Protein AF-C7JB71-F1 (afdb_monomer_lite)

Organism: Acetobacter pasteurianus (strain NBRC 105184 / IFO 3283-01) (NCBI:txid634452)

Secondary structure (DSSP, 8-state):
-HHHHHHHHHHHHHHHHHHHHHIIIII------S-GGGGSSSS---PPPP--SSPPP-PPPP-PPPTT--PPPPTT-----

pLDDT: mean 86.73, std 7.69, range [60.62, 96.94]

Foldseek 3Di:
DVVVVVVVVVVVVVVVVVVVVCCCQPPNVDDDPDDPVQCDDPHHDDDDDDCGPPGDDDDDDDDDAPDPDDDDDDPPDDDDD

Radius of gyration: 24.27 Å; chains: 1; bounding box: 55×26×67 Å

Sequence (81 aa):
MKTWVYWSGVGVLSLAVISAAGWKLLLHPEAAVLPVASGFGPSPDLPKPNHTLFPTVNIATPVGWSGTQAPSPAQGLAVTA

Structure (mmCIF, N/CA/C/O backbone):
data_AF-C7JB71-F1
#
_entry.id   AF-C7JB71-F1
#
loop_
_atom_site.group_PDB
_atom_site.id
_atom_site.type_symbol
_atom_site.label_atom_id
_atom_site.label_alt_id
_atom_site.label_comp_id
_atom_site.label_asym_id
_atom_site.label_entity_id
_atom_site.label_seq_id
_atom_site.pdbx_PDB_ins_code
_atom_site.Cartn_x
_atom_site.Cartn_y
_atom_site.Cartn_z
_atom_site.occupancy
_atom_site.B_iso_or_equiv
_atom_site.auth_seq_id
_atom_site.auth_comp_id
_atom_site.auth_asym_id
_atom_site.auth_atom_id
_atom_site.pdbx_PDB_model_num
ATOM 1 N N . MET A 1 1 ? 29.166 13.050 -40.011 1.00 60.62 1 MET A N 1
ATOM 2 C CA . MET A 1 1 ? 27.856 13.621 -39.605 1.00 60.62 1 MET A CA 1
ATOM 3 C C . MET A 1 1 ? 26.884 12.595 -39.014 1.00 60.62 1 MET A C 1
ATOM 5 O O . MET A 1 1 ? 26.103 12.968 -38.154 1.00 60.62 1 MET A O 1
ATOM 9 N N . LYS A 1 2 ? 26.920 11.313 -39.412 1.00 62.47 2 LYS A N 1
ATOM 10 C CA . LYS A 1 2 ? 25.929 10.310 -38.973 1.00 62.47 2 LYS A CA 1
ATOM 11 C C . LYS A 1 2 ? 26.094 9.830 -37.520 1.00 62.47 2 LYS A C 1
ATOM 13 O O . LYS A 1 2 ? 25.107 9.530 -36.868 1.00 62.47 2 LYS A O 1
ATOM 18 N N . THR A 1 3 ? 27.317 9.828 -36.989 1.00 71.25 3 THR A N 1
ATOM 19 C CA . THR A 1 3 ? 27.633 9.404 -35.611 1.00 71.25 3 THR A CA 1
ATOM 20 C C . THR A 1 3 ? 26.999 10.293 -34.543 1.00 71.25 3 THR A C 1
ATOM 22 O O . THR A 1 3 ? 26.517 9.775 -33.546 1.00 71.25 3 THR A O 1
ATOM 25 N N . TRP A 1 4 ? 26.924 11.608 -34.766 1.00 68.31 4 TRP A N 1
ATOM 26 C CA . TRP A 1 4 ? 26.340 12.560 -33.813 1.00 68.31 4 TRP A CA 1
A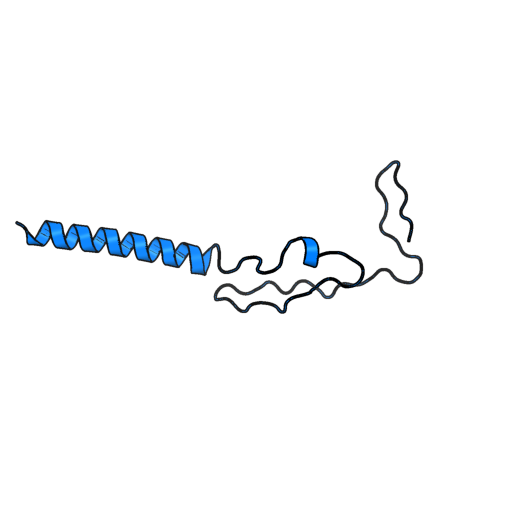TOM 27 C C . TRP A 1 4 ? 24.849 12.287 -33.546 1.00 68.31 4 TRP A C 1
ATOM 29 O O . TRP A 1 4 ? 24.427 12.286 -32.397 1.00 68.31 4 TRP A O 1
ATOM 39 N N . VAL A 1 5 ? 24.085 11.919 -34.581 1.00 74.38 5 VAL A N 1
ATOM 40 C CA . VAL A 1 5 ? 22.662 11.547 -34.456 1.00 74.38 5 VAL A CA 1
ATOM 41 C C . VAL A 1 5 ? 22.477 10.247 -33.660 1.00 74.38 5 VAL A C 1
ATOM 43 O O . VAL A 1 5 ? 21.550 10.149 -32.858 1.00 74.38 5 VAL A O 1
ATOM 46 N N . TYR A 1 6 ? 23.372 9.266 -33.821 1.00 76.31 6 TYR A N 1
ATOM 47 C CA . TYR A 1 6 ? 23.327 8.025 -33.036 1.00 76.31 6 TYR A CA 1
ATOM 48 C C . TYR A 1 6 ? 23.622 8.271 -31.552 1.00 76.31 6 TYR A C 1
ATOM 50 O O . TYR A 1 6 ? 22.904 7.754 -30.699 1.00 76.31 6 TYR A O 1
ATOM 58 N N . TRP A 1 7 ? 24.616 9.104 -31.232 1.00 78.75 7 TRP A N 1
ATOM 59 C CA . TRP A 1 7 ? 24.927 9.463 -29.844 1.00 78.75 7 TRP A CA 1
ATOM 60 C C . TRP A 1 7 ? 23.797 10.262 -29.182 1.00 78.75 7 TRP A C 1
ATOM 62 O O . TRP A 1 7 ? 23.466 9.998 -28.027 1.00 78.75 7 TRP A O 1
ATOM 72 N N . SER A 1 8 ? 23.143 11.168 -29.918 1.00 80.06 8 SER A N 1
ATOM 73 C CA . SER A 1 8 ? 21.951 11.873 -29.426 1.00 80.06 8 SER A CA 1
ATOM 74 C C . SER A 1 8 ? 20.786 10.917 -29.145 1.00 80.06 8 SER A C 1
ATOM 76 O O . SER A 1 8 ? 20.149 11.029 -28.099 1.00 80.06 8 SER A O 1
ATOM 78 N N . GLY A 1 9 ? 20.533 9.942 -30.026 1.00 85.88 9 GLY A N 1
ATOM 79 C CA . GLY A 1 9 ? 19.488 8.932 -29.819 1.00 85.88 9 GLY A CA 1
ATOM 80 C C . GLY A 1 9 ? 19.746 8.041 -28.599 1.00 85.88 9 GLY A C 1
ATOM 81 O O . GLY A 1 9 ? 18.845 7.820 -27.791 1.00 85.88 9 GLY A O 1
ATOM 82 N N . VAL A 1 10 ? 20.992 7.591 -28.418 1.00 90.12 10 VAL A N 1
ATOM 83 C CA . VAL A 1 10 ? 21.404 6.804 -27.242 1.00 90.12 10 VAL A CA 1
ATOM 84 C C . VAL A 1 10 ? 21.263 7.616 -25.953 1.00 90.12 10 VAL A C 1
ATOM 86 O O . VAL A 1 10 ? 20.798 7.083 -24.944 1.00 90.12 10 VAL A O 1
ATOM 89 N N . GLY A 1 11 ? 21.607 8.908 -25.984 1.00 91.25 11 GLY A N 1
ATOM 90 C CA . GLY A 1 11 ? 21.457 9.803 -24.836 1.00 91.25 11 GLY A CA 1
ATOM 91 C C . GLY A 1 11 ? 20.002 9.942 -24.380 1.00 91.25 11 GLY A C 1
ATOM 92 O O . GLY A 1 11 ? 19.707 9.769 -23.199 1.00 91.25 11 GLY A O 1
ATOM 93 N N . VAL A 1 12 ? 19.079 10.179 -25.317 1.00 94.06 12 VAL A N 1
ATOM 94 C CA . VAL A 1 12 ? 17.643 10.312 -25.008 1.00 94.06 12 VAL A CA 1
ATOM 95 C C . VAL A 1 12 ? 17.054 8.998 -24.491 1.00 94.06 12 VAL A C 1
ATOM 97 O O . VAL A 1 12 ? 16.330 9.004 -23.496 1.00 94.06 12 VAL A O 1
ATOM 100 N N . LEU A 1 13 ? 17.397 7.866 -25.114 1.00 95.12 13 LEU A N 1
ATOM 101 C CA . LEU A 1 13 ? 16.946 6.548 -24.654 1.00 95.12 13 LEU A CA 1
ATOM 102 C C . LEU A 1 13 ? 17.445 6.240 -23.239 1.00 95.12 13 LEU A C 1
ATOM 104 O O . LEU A 1 13 ? 16.670 5.785 -22.402 1.00 95.12 13 LEU A O 1
ATOM 108 N N . SER A 1 14 ? 18.713 6.540 -22.952 1.00 93.25 14 SER A N 1
ATOM 109 C CA . SER A 1 14 ? 19.296 6.331 -21.622 1.00 93.25 14 SER A CA 1
ATOM 110 C C . SER A 1 14 ? 18.573 7.153 -20.555 1.00 93.25 14 SER A C 1
ATOM 112 O O . SER A 1 14 ? 18.217 6.618 -19.507 1.00 93.25 14 SER A O 1
ATOM 114 N N . LEU A 1 15 ? 18.291 8.431 -20.834 1.00 96.50 15 LEU A N 1
ATOM 115 C CA . LEU A 1 15 ? 17.537 9.290 -19.918 1.00 96.50 15 LEU A CA 1
ATOM 116 C C . LEU A 1 15 ? 16.129 8.747 -19.655 1.00 96.50 15 LEU A C 1
ATOM 118 O O . LEU A 1 15 ? 15.728 8.655 -18.498 1.00 96.50 15 LEU A O 1
ATOM 122 N N . ALA A 1 16 ? 15.407 8.323 -20.696 1.00 96.44 16 ALA A N 1
ATOM 123 C CA . ALA A 1 16 ? 14.065 7.762 -20.541 1.00 96.44 16 ALA A CA 1
ATOM 124 C C . ALA A 1 16 ? 14.056 6.497 -19.663 1.00 96.44 16 ALA A C 1
ATOM 126 O O . ALA A 1 16 ? 13.197 6.352 -18.790 1.00 96.44 16 ALA A O 1
ATOM 127 N N . VAL A 1 17 ? 15.037 5.608 -19.849 1.00 96.94 17 VAL A N 1
ATOM 128 C CA . VAL A 1 17 ? 15.186 4.392 -19.034 1.00 96.94 17 VAL A CA 1
ATOM 129 C C . VAL A 1 17 ? 15.487 4.741 -17.576 1.00 96.94 17 VAL A C 1
ATOM 131 O O . VAL A 1 17 ? 14.851 4.191 -16.677 1.00 96.94 17 VAL A O 1
ATOM 134 N N . ILE A 1 18 ? 16.404 5.682 -17.329 1.00 96.44 18 ILE A N 1
ATOM 135 C CA . ILE A 1 18 ? 16.749 6.127 -15.971 1.00 96.44 18 ILE A CA 1
ATOM 136 C C . ILE A 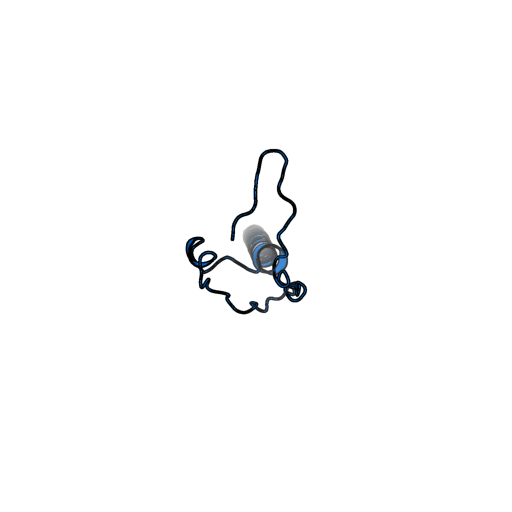1 18 ? 15.531 6.750 -15.282 1.00 96.44 18 ILE A C 1
ATOM 138 O O . ILE A 1 18 ? 15.258 6.431 -14.126 1.00 96.44 18 ILE A O 1
ATOM 142 N N . SER A 1 19 ? 14.761 7.588 -15.982 1.00 96.19 19 SER A N 1
ATOM 143 C CA . SER A 1 19 ? 13.537 8.181 -15.433 1.00 96.19 19 SER A CA 1
ATOM 144 C C . SER A 1 19 ? 12.489 7.124 -15.083 1.00 96.19 19 SER A C 1
ATOM 146 O O . SER A 1 19 ? 11.908 7.178 -13.999 1.00 96.19 19 SER A O 1
ATOM 148 N N . ALA A 1 20 ? 12.271 6.135 -15.956 1.00 95.88 20 ALA A N 1
ATOM 149 C CA . ALA A 1 20 ? 11.324 5.052 -15.698 1.00 95.88 20 ALA A CA 1
ATOM 150 C C . ALA A 1 20 ? 11.750 4.183 -14.503 1.00 95.88 20 ALA A C 1
ATOM 152 O O . ALA A 1 20 ? 10.926 3.862 -13.641 1.00 95.88 20 ALA A O 1
ATOM 153 N N . ALA A 1 21 ? 13.041 3.847 -14.418 1.00 93.94 21 ALA A N 1
ATOM 154 C CA . ALA A 1 21 ? 13.601 3.118 -13.284 1.00 93.94 21 ALA A CA 1
ATOM 155 C C . ALA A 1 21 ? 13.470 3.926 -11.984 1.00 93.94 21 ALA A C 1
ATOM 157 O O . ALA A 1 21 ? 12.994 3.399 -10.980 1.00 93.94 21 ALA A O 1
ATOM 158 N N . GLY A 1 22 ? 13.803 5.220 -12.013 1.00 93.69 22 GLY A N 1
ATOM 159 C CA . GLY A 1 22 ? 13.650 6.121 -10.871 1.00 93.69 22 GLY A CA 1
ATOM 160 C C . GLY A 1 22 ? 12.206 6.195 -10.371 1.00 93.69 22 GLY A C 1
ATOM 161 O O . GLY A 1 22 ? 11.965 6.063 -9.175 1.00 93.69 22 GLY A O 1
ATOM 162 N N . TRP A 1 23 ? 11.228 6.312 -11.274 1.00 93.31 23 TRP A N 1
ATOM 163 C CA . TRP A 1 23 ? 9.808 6.318 -10.907 1.00 93.31 23 TRP A CA 1
ATOM 164 C C . TRP A 1 23 ? 9.381 5.032 -10.187 1.00 93.31 23 TRP A C 1
ATOM 166 O O . TRP A 1 23 ? 8.717 5.095 -9.151 1.00 93.31 23 TRP A O 1
ATOM 176 N N . LYS A 1 24 ? 9.774 3.863 -10.708 1.00 91.12 24 LYS A N 1
ATOM 177 C CA . LYS A 1 24 ? 9.427 2.567 -10.105 1.00 91.12 24 LYS A CA 1
ATOM 178 C C . LYS A 1 24 ? 10.137 2.310 -8.782 1.00 91.12 24 LYS A C 1
ATOM 180 O O . LYS A 1 24 ? 9.522 1.765 -7.881 1.00 91.12 24 LYS A O 1
ATOM 185 N N . LEU A 1 25 ? 11.400 2.699 -8.649 1.00 89.06 25 LEU A N 1
ATOM 186 C CA . LEU A 1 25 ? 12.186 2.379 -7.456 1.00 89.06 25 LEU A CA 1
ATOM 187 C C . LEU A 1 25 ? 11.991 3.379 -6.312 1.00 89.06 25 LEU A C 1
ATOM 189 O O . LEU A 1 25 ? 12.117 2.993 -5.153 1.00 89.06 25 LEU A O 1
ATOM 193 N N . LEU A 1 26 ? 11.714 4.648 -6.628 1.00 88.56 26 LEU A N 1
ATOM 194 C CA . LEU A 1 26 ? 11.682 5.726 -5.635 1.00 88.56 26 LEU A CA 1
ATOM 195 C C . LEU A 1 26 ? 10.263 6.200 -5.306 1.00 88.56 26 LEU A C 1
ATOM 197 O O . LEU A 1 26 ? 10.001 6.568 -4.169 1.00 88.56 26 LEU A O 1
ATOM 201 N N . LEU A 1 27 ? 9.357 6.220 -6.289 1.00 87.31 27 LEU A N 1
ATOM 202 C CA . LEU A 1 27 ? 8.027 6.821 -6.123 1.00 87.31 27 LEU A CA 1
ATOM 203 C C . LEU A 1 27 ? 6.910 5.780 -6.030 1.00 87.31 27 LEU A C 1
ATOM 205 O O . LEU A 1 27 ? 5.920 6.017 -5.349 1.00 87.31 27 LEU A O 1
ATOM 209 N N . HIS A 1 28 ? 7.054 4.644 -6.716 1.00 88.44 28 HIS A N 1
ATOM 210 C CA . HIS A 1 28 ? 6.049 3.573 -6.742 1.00 88.44 28 HIS A CA 1
ATOM 211 C C . HIS A 1 28 ? 6.686 2.191 -6.519 1.00 88.44 28 HIS A C 1
ATOM 213 O O . HIS A 1 28 ? 6.591 1.336 -7.408 1.00 88.44 28 HIS A O 1
ATOM 219 N N . PRO A 1 29 ? 7.354 1.975 -5.367 1.00 87.69 29 PRO A N 1
ATOM 220 C CA . PRO A 1 29 ? 8.081 0.737 -5.090 1.00 87.69 29 PRO A CA 1
ATOM 221 C C . PRO A 1 29 ? 7.161 -0.465 -4.827 1.00 87.69 29 PRO A C 1
ATOM 223 O O . PRO A 1 29 ? 7.607 -1.606 -4.929 1.00 87.69 29 PRO A O 1
A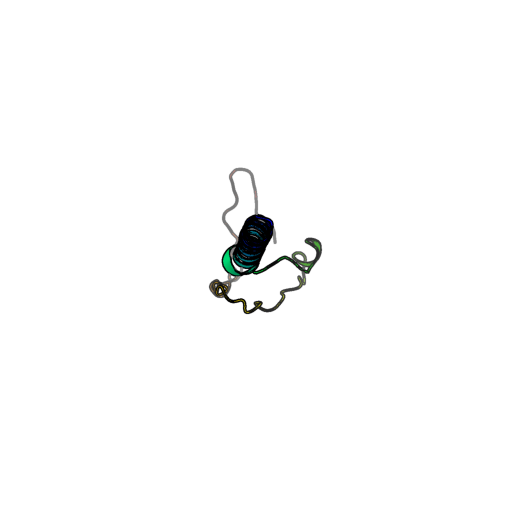TOM 226 N N . GLU A 1 30 ? 5.884 -0.230 -4.517 1.00 86.50 30 GLU A N 1
ATOM 227 C CA . GLU A 1 30 ? 4.915 -1.265 -4.161 1.00 86.50 30 GLU A CA 1
ATOM 228 C C . GLU A 1 30 ? 3.558 -1.075 -4.855 1.00 86.50 30 GLU A C 1
ATOM 230 O O . GLU A 1 30 ? 3.213 0.012 -5.323 1.00 86.50 30 GLU A O 1
ATOM 235 N N . ALA A 1 31 ? 2.788 -2.162 -4.933 1.00 87.44 31 ALA A N 1
ATOM 236 C CA . ALA A 1 31 ? 1.425 -2.186 -5.451 1.00 87.44 31 ALA A CA 1
ATOM 237 C C . ALA A 1 31 ? 0.600 -3.249 -4.709 1.00 87.44 31 ALA A C 1
ATOM 239 O O . ALA A 1 31 ? 1.141 -4.261 -4.260 1.00 87.44 31 ALA A O 1
ATOM 240 N N . ALA A 1 32 ? -0.715 -3.038 -4.608 1.00 88.56 32 ALA A N 1
ATOM 241 C CA . ALA A 1 32 ? -1.624 -4.016 -4.020 1.00 88.56 32 ALA A CA 1
ATOM 242 C C . ALA A 1 32 ? -1.708 -5.276 -4.900 1.00 88.56 32 ALA A C 1
ATOM 244 O O . ALA A 1 32 ? -2.029 -5.193 -6.084 1.00 88.56 32 ALA A O 1
ATOM 245 N N . VAL A 1 33 ? -1.422 -6.438 -4.308 1.00 91.12 33 VAL A N 1
ATOM 246 C CA . VAL A 1 33 ? -1.444 -7.746 -4.995 1.00 91.12 33 VAL A CA 1
ATOM 247 C C . VAL A 1 33 ? -2.739 -8.516 -4.706 1.00 91.12 33 VAL A C 1
ATOM 249 O O . VAL A 1 33 ? -3.102 -9.426 -5.446 1.00 91.12 33 VAL A O 1
ATOM 252 N N . LEU A 1 34 ? -3.449 -8.141 -3.639 1.00 92.69 34 LEU A N 1
ATOM 253 C CA . LEU A 1 34 ? -4.715 -8.748 -3.239 1.00 92.69 34 LEU A CA 1
ATOM 254 C C . LEU A 1 34 ? -5.906 -7.898 -3.707 1.00 92.69 34 LEU A C 1
ATOM 256 O O . LEU A 1 34 ? -5.809 -6.666 -3.719 1.00 92.69 34 LEU A O 1
ATOM 260 N N . PRO A 1 35 ? -7.043 -8.526 -4.060 1.00 93.31 35 PRO A N 1
ATOM 261 C CA . PRO A 1 35 ? -8.287 -7.807 -4.298 1.00 93.31 35 PRO A CA 1
ATOM 262 C C . PRO A 1 35 ? -8.718 -7.018 -3.060 1.00 93.31 35 PRO A C 1
ATOM 264 O O . PRO A 1 35 ? -8.537 -7.469 -1.932 1.00 93.31 35 PRO A O 1
ATOM 267 N N . VAL A 1 36 ? -9.394 -5.885 -3.272 1.00 92.31 36 VAL A N 1
ATOM 268 C CA . VAL A 1 36 ? -9.932 -5.046 -2.183 1.00 92.31 36 VAL A CA 1
ATOM 269 C C . VAL A 1 36 ? -10.830 -5.858 -1.239 1.00 92.31 36 VAL A C 1
ATOM 271 O O . VAL A 1 36 ? -10.802 -5.643 -0.033 1.00 92.31 36 VAL A O 1
ATOM 274 N N . ALA A 1 37 ? -11.559 -6.840 -1.779 1.00 93.38 37 ALA A N 1
ATOM 275 C CA . ALA A 1 37 ? -12.420 -7.742 -1.019 1.00 93.38 37 ALA A CA 1
ATOM 276 C C . ALA A 1 37 ? -11.701 -8.570 0.056 1.00 93.38 37 ALA A C 1
ATOM 278 O O . ALA A 1 37 ? -12.298 -8.878 1.081 1.00 93.38 37 ALA A O 1
ATOM 279 N N . SER A 1 38 ? -10.424 -8.899 -0.147 1.00 93.81 38 SER A N 1
ATOM 280 C CA . SER A 1 38 ? -9.628 -9.670 0.818 1.00 93.81 38 SER A CA 1
ATOM 281 C C . SER A 1 38 ? -9.183 -8.841 2.029 1.00 93.81 38 SER A C 1
ATOM 283 O O . SER A 1 38 ? -8.711 -9.400 3.015 1.00 93.81 38 SER A O 1
ATOM 285 N N . GLY A 1 39 ? -9.327 -7.512 1.971 1.00 91.69 39 GLY A N 1
ATOM 286 C CA . GLY A 1 39 ? -8.929 -6.598 3.042 1.00 91.69 39 GLY A CA 1
ATOM 287 C C . GLY A 1 39 ? -9.987 -6.376 4.127 1.00 91.69 39 GLY A C 1
ATOM 288 O O . GLY A 1 39 ? -9.748 -5.581 5.034 1.00 91.69 39 GLY A O 1
ATOM 289 N N . PHE A 1 40 ? -11.158 -7.019 4.046 1.00 90.75 40 PHE A N 1
ATOM 290 C CA . PHE A 1 40 ? -12.251 -6.822 5.003 1.00 90.75 40 PHE A CA 1
ATOM 291 C C . PHE A 1 40 ? -13.021 -8.112 5.315 1.00 90.75 40 PHE A C 1
ATOM 293 O O . PHE A 1 40 ? -12.992 -9.077 4.559 1.00 90.75 40 PHE A O 1
ATOM 300 N N . GLY A 1 41 ? -13.737 -8.115 6.443 1.00 88.69 41 GLY A N 1
ATOM 301 C CA . GLY A 1 41 ? -14.505 -9.257 6.946 1.00 88.69 41 GLY A CA 1
ATOM 302 C C . GLY A 1 41 ? -13.971 -9.796 8.280 1.00 88.69 41 GLY A C 1
ATOM 303 O O . GLY A 1 41 ? -13.050 -9.213 8.849 1.00 88.69 41 GLY A O 1
ATOM 304 N N . PRO A 1 42 ? -14.540 -10.902 8.801 1.00 86.50 42 PRO A N 1
ATOM 305 C CA . PRO A 1 42 ? -14.148 -11.471 10.097 1.00 86.50 42 PRO A CA 1
ATOM 306 C C . PRO A 1 42 ? -12.712 -12.009 10.133 1.00 86.50 42 PRO A C 1
ATOM 308 O O . PRO A 1 42 ? -12.119 -12.124 11.201 1.00 86.50 42 PRO A O 1
ATOM 311 N N . SER A 1 43 ? -12.163 -12.367 8.970 1.00 89.75 43 SER A N 1
ATOM 312 C CA . SER A 1 43 ? -10.807 -12.894 8.818 1.00 89.75 43 SER A CA 1
ATOM 313 C C . SER A 1 43 ? -10.192 -12.342 7.524 1.00 89.75 43 SER A C 1
ATOM 315 O O . SER A 1 43 ? -10.267 -13.001 6.489 1.00 89.75 43 SER A O 1
ATOM 317 N N . PRO A 1 44 ? -9.679 -11.098 7.542 1.00 91.00 44 PRO A N 1
ATOM 318 C CA . PRO A 1 44 ? -9.040 -10.493 6.379 1.00 91.00 44 PRO A CA 1
ATOM 319 C C . PRO A 1 44 ? -7.629 -11.055 6.169 1.00 91.00 44 PRO A C 1
ATOM 321 O O . PRO A 1 44 ? -6.940 -11.420 7.127 1.00 91.00 44 PRO A O 1
ATOM 324 N N . ASP A 1 45 ? -7.169 -11.051 4.919 1.00 92.25 45 ASP A N 1
ATOM 325 C CA . ASP A 1 45 ? -5.793 -11.407 4.586 1.00 92.25 45 ASP A CA 1
ATOM 326 C C . ASP A 1 45 ? -4.857 -10.228 4.878 1.00 92.25 45 ASP A C 1
ATOM 328 O O . ASP A 1 45 ? -4.992 -9.142 4.310 1.00 92.25 45 ASP A O 1
ATOM 332 N N . LEU A 1 46 ? -3.867 -10.451 5.745 1.00 87.56 46 LEU A N 1
ATOM 333 C CA . LEU A 1 46 ? -2.854 -9.458 6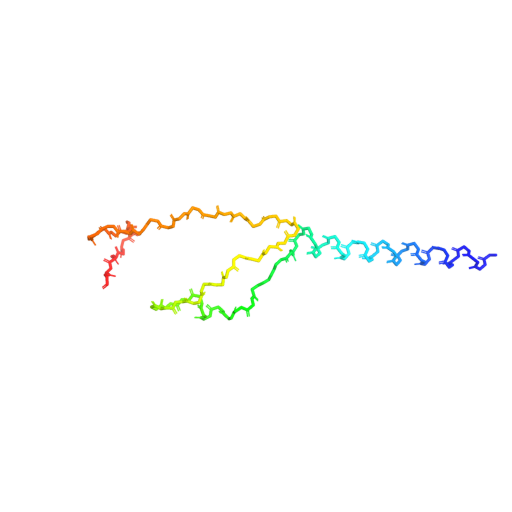.107 1.00 87.56 46 LEU A CA 1
ATOM 334 C C . LEU A 1 46 ? -1.485 -9.884 5.554 1.00 87.56 46 LEU A C 1
ATOM 336 O O . LEU A 1 46 ? -0.766 -10.648 6.210 1.00 87.56 46 LEU A O 1
ATOM 340 N N . PRO A 1 47 ? -1.106 -9.438 4.339 1.00 87.69 47 PRO A N 1
ATOM 341 C CA . PRO A 1 47 ? 0.187 -9.780 3.766 1.00 87.69 47 PRO A CA 1
ATOM 342 C C . PRO A 1 47 ? 1.322 -9.184 4.603 1.00 87.69 47 PRO A C 1
ATOM 344 O O . PRO A 1 47 ? 1.208 -8.106 5.187 1.00 87.69 47 PRO A O 1
ATOM 347 N N . LYS A 1 48 ? 2.447 -9.898 4.652 1.00 85.69 48 LYS A N 1
ATOM 348 C CA . LYS A 1 48 ? 3.650 -9.416 5.338 1.00 85.69 48 LYS A CA 1
ATOM 349 C C . LYS A 1 48 ? 4.207 -8.172 4.628 1.00 85.69 48 LYS A C 1
ATOM 351 O O . LYS A 1 48 ? 4.069 -8.080 3.406 1.00 85.69 48 LYS A O 1
ATOM 356 N N . PRO A 1 49 ? 4.880 -7.260 5.356 1.00 84.25 49 PRO A N 1
ATOM 357 C CA . PRO A 1 49 ? 5.562 -6.123 4.747 1.00 84.25 49 PRO A CA 1
ATOM 358 C C . PRO A 1 49 ? 6.494 -6.560 3.612 1.00 84.25 49 PRO A C 1
ATOM 360 O O . PRO A 1 49 ? 7.262 -7.513 3.765 1.00 84.25 49 PRO A O 1
ATOM 363 N N . ASN A 1 50 ? 6.433 -5.862 2.478 1.00 85.94 50 ASN A N 1
ATOM 364 C CA . ASN A 1 50 ? 7.329 -6.092 1.351 1.00 85.94 50 ASN A CA 1
ATOM 365 C C . ASN A 1 50 ? 8.546 -5.171 1.470 1.00 85.94 50 ASN A C 1
ATOM 367 O O . ASN A 1 50 ? 8.416 -3.952 1.424 1.00 85.94 50 ASN A O 1
ATOM 371 N N . HIS A 1 51 ? 9.733 -5.747 1.625 1.00 85.44 51 HIS A N 1
ATOM 372 C CA . HIS A 1 51 ? 10.951 -4.972 1.825 1.00 85.44 51 HIS A CA 1
ATOM 373 C C . HIS A 1 51 ? 11.428 -4.396 0.487 1.00 85.44 51 HIS A C 1
ATOM 375 O O . HIS A 1 51 ? 11.989 -5.111 -0.344 1.00 85.44 51 HIS A O 1
ATOM 381 N N . THR A 1 52 ? 11.225 -3.095 0.291 1.00 87.12 52 THR A N 1
ATOM 382 C CA . THR A 1 52 ? 11.678 -2.363 -0.899 1.00 87.12 52 THR A CA 1
ATOM 383 C C . THR A 1 52 ? 12.863 -1.440 -0.598 1.00 87.12 52 THR A C 1
ATOM 385 O O . THR A 1 52 ? 13.282 -1.307 0.550 1.00 87.12 52 THR A O 1
ATOM 388 N N . LEU A 1 53 ? 13.431 -0.805 -1.634 1.00 87.06 53 LEU A N 1
ATOM 389 C CA . LEU A 1 53 ? 14.535 0.157 -1.476 1.00 87.06 53 LEU A CA 1
ATOM 390 C 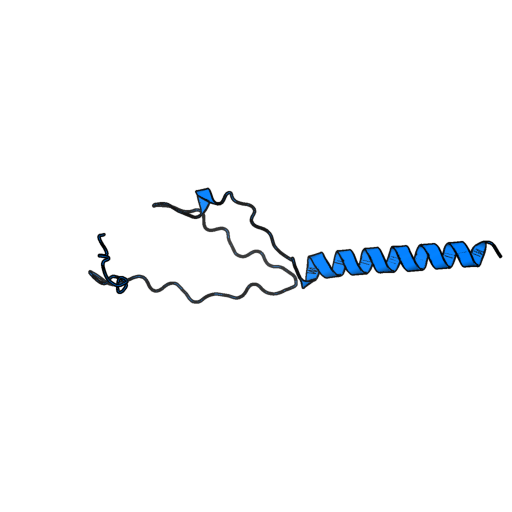C . LEU A 1 53 ? 14.139 1.357 -0.610 1.00 87.06 53 LEU A C 1
ATOM 392 O O . LEU A 1 53 ? 14.927 1.801 0.221 1.00 87.06 53 LEU A O 1
ATOM 396 N N . PHE A 1 54 ? 12.918 1.863 -0.793 1.00 82.12 54 PHE A N 1
ATOM 397 C CA . PHE A 1 54 ? 12.307 2.757 0.180 1.00 82.12 54 PHE A CA 1
ATOM 398 C C . PHE A 1 54 ? 11.722 1.927 1.326 1.00 82.12 54 PHE A C 1
ATOM 400 O O . PHE A 1 54 ? 11.018 0.949 1.060 1.00 82.12 54 PHE A O 1
ATOM 407 N N . PRO A 1 55 ? 12.021 2.269 2.588 1.00 77.94 55 PRO A N 1
ATOM 408 C CA . PRO A 1 55 ? 11.600 1.462 3.720 1.00 77.94 55 PRO A CA 1
ATOM 409 C C . PRO A 1 55 ? 10.092 1.576 3.943 1.00 77.94 55 PRO A C 1
ATOM 411 O O . PRO A 1 55 ? 9.529 2.671 3.938 1.00 77.94 55 PRO A O 1
ATOM 414 N N . THR A 1 56 ? 9.450 0.442 4.213 1.00 79.94 56 THR A N 1
ATOM 415 C CA . THR A 1 56 ? 8.069 0.414 4.694 1.00 79.94 56 THR A CA 1
ATOM 416 C C . THR A 1 56 ? 8.008 1.047 6.081 1.00 79.94 56 THR A C 1
ATOM 418 O O . THR A 1 56 ? 8.757 0.664 6.985 1.00 79.94 56 THR A O 1
ATOM 421 N N . VAL A 1 57 ? 7.107 2.010 6.269 1.00 81.62 57 VAL A N 1
ATOM 422 C CA . VAL A 1 57 ? 6.874 2.605 7.588 1.00 81.62 57 VAL A CA 1
ATOM 423 C C . VAL A 1 57 ? 6.186 1.573 8.472 1.00 81.62 57 VAL A C 1
ATOM 425 O O . VAL A 1 57 ? 5.096 1.097 8.158 1.00 81.62 57 VAL A O 1
ATOM 428 N N . ASN A 1 58 ? 6.817 1.234 9.593 1.00 80.44 58 ASN A N 1
ATOM 429 C CA . ASN A 1 58 ? 6.205 0.374 10.594 1.00 80.44 58 ASN A CA 1
ATOM 430 C C . ASN A 1 58 ? 5.145 1.175 11.367 1.00 80.44 58 ASN A C 1
ATOM 432 O O . ASN A 1 58 ? 5.483 2.051 12.165 1.00 80.44 58 ASN A O 1
ATOM 436 N N . ILE A 1 59 ? 3.868 0.906 11.093 1.00 77.06 59 ILE A N 1
ATOM 437 C CA . ILE A 1 59 ? 2.746 1.494 11.831 1.00 77.06 59 ILE A CA 1
ATOM 438 C C . ILE A 1 59 ? 2.640 0.796 13.191 1.00 77.06 59 ILE A C 1
ATOM 440 O O . ILE A 1 59 ? 2.840 -0.411 13.299 1.00 77.06 59 ILE A O 1
ATOM 444 N N . ALA A 1 60 ? 2.347 1.571 14.237 1.00 79.94 60 ALA A N 1
ATOM 445 C CA . ALA A 1 60 ? 2.250 1.079 15.607 1.00 79.94 60 ALA A CA 1
ATOM 446 C C . ALA A 1 60 ? 1.315 -0.137 15.735 1.00 79.94 60 ALA A C 1
ATOM 448 O O . ALA A 1 60 ? 0.307 -0.243 15.034 1.00 79.94 60 ALA A O 1
ATOM 449 N N . THR A 1 61 ? 1.634 -1.029 16.678 1.00 80.44 61 THR A N 1
ATOM 450 C CA . THR A 1 61 ? 0.806 -2.194 16.995 1.00 80.44 61 THR A CA 1
ATOM 451 C C . THR A 1 61 ? -0.626 -1.748 17.304 1.00 80.44 61 THR A C 1
ATOM 453 O O . THR A 1 61 ? -0.807 -0.907 18.191 1.00 80.44 61 THR A O 1
ATOM 456 N N . PRO A 1 62 ? -1.645 -2.288 16.613 1.00 77.88 62 PRO A N 1
ATOM 457 C CA . PRO A 1 62 ? -3.023 -1.901 16.862 1.00 77.88 62 PRO A CA 1
ATOM 458 C C . PRO A 1 62 ? -3.414 -2.266 18.295 1.00 77.88 62 PRO A C 1
ATOM 460 O O . PRO A 1 62 ? -3.387 -3.430 18.694 1.00 77.88 62 PRO A O 1
ATOM 463 N N . VAL A 1 63 ? -3.786 -1.251 19.071 1.00 83.50 63 VAL A N 1
ATOM 464 C CA . VAL A 1 63 ? -4.447 -1.411 20.366 1.00 83.50 63 VAL A CA 1
ATOM 465 C C . VAL A 1 63 ? -5.942 -1.496 20.100 1.00 83.50 63 VAL A C 1
ATOM 467 O O . VAL A 1 63 ? -6.568 -0.518 19.697 1.00 83.50 63 VAL A O 1
ATOM 470 N N . GLY A 1 64 ? -6.500 -2.697 20.253 1.00 82.25 64 GLY A N 1
ATOM 471 C CA . GLY A 1 64 ? -7.941 -2.907 20.159 1.00 82.25 64 GLY A CA 1
ATOM 472 C C . GLY A 1 64 ? -8.700 -2.189 21.278 1.00 82.25 64 GLY A C 1
ATOM 473 O O . GLY A 1 64 ? -8.122 -1.769 22.281 1.00 82.25 64 GLY A O 1
ATOM 474 N N . TRP A 1 65 ? -10.016 -2.080 21.119 1.00 85.56 65 TRP A N 1
ATOM 475 C CA . TRP A 1 65 ? -10.901 -1.581 22.168 1.00 85.56 65 TRP A CA 1
ATOM 476 C C . TRP A 1 65 ? -10.998 -2.598 23.310 1.00 85.56 65 TRP A C 1
ATOM 478 O O . TRP A 1 65 ? -11.159 -3.795 23.070 1.00 85.56 65 TRP A O 1
ATOM 488 N N . SER A 1 66 ? -10.891 -2.141 24.559 1.00 84.19 66 SER A N 1
ATOM 489 C CA . SER A 1 66 ? -10.996 -3.020 25.729 1.00 84.19 66 SER A CA 1
ATOM 490 C C . SER A 1 66 ? -12.445 -3.160 26.206 1.00 84.19 66 SER A C 1
ATOM 492 O O . SER A 1 66 ? -13.166 -2.173 26.346 1.00 84.19 66 SER A O 1
ATOM 494 N N . GLY A 1 67 ? -12.880 -4.392 26.488 1.00 82.75 67 GLY A N 1
ATOM 495 C CA . GLY A 1 67 ? -14.206 -4.671 27.050 1.00 82.75 67 GLY A CA 1
ATOM 496 C C . GLY A 1 67 ? -15.352 -4.141 26.181 1.00 82.75 67 GLY A C 1
ATOM 497 O O . GLY A 1 67 ? -15.548 -4.604 25.064 1.00 82.75 67 GLY A O 1
ATOM 498 N N . THR A 1 68 ? -16.112 -3.181 26.714 1.00 82.31 68 THR A N 1
ATOM 499 C CA . THR A 1 68 ? -17.250 -2.526 26.043 1.00 82.31 68 THR A CA 1
ATOM 500 C C . THR A 1 68 ? -16.879 -1.196 25.379 1.00 82.31 68 THR A C 1
ATOM 502 O O . THR A 1 68 ? -17.764 -0.421 25.015 1.00 82.31 68 THR A O 1
ATOM 505 N N . GLN A 1 69 ? -15.584 -0.888 25.248 1.00 88.31 69 GLN A N 1
ATOM 506 C CA . GLN A 1 69 ? -15.148 0.317 24.551 1.00 88.31 69 GLN A CA 1
ATOM 507 C C . G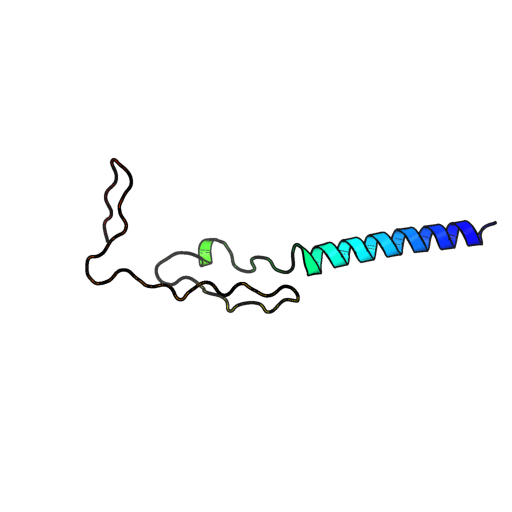LN A 1 69 ? -15.549 0.266 23.074 1.00 88.31 69 GLN A C 1
ATOM 509 O O . GLN A 1 69 ? -15.436 -0.758 22.404 1.00 88.31 69 GLN A O 1
ATOM 514 N N . ALA A 1 70 ? -15.986 1.415 22.574 1.00 88.06 70 ALA A N 1
ATOM 515 C CA . ALA A 1 70 ? -16.336 1.638 21.185 1.00 88.06 70 ALA A CA 1
ATOM 516 C C . ALA A 1 70 ? -15.855 3.039 20.773 1.00 88.06 70 ALA A C 1
ATOM 518 O O . ALA A 1 70 ? -15.746 3.924 21.630 1.00 88.06 70 ALA A O 1
ATOM 519 N N . PRO A 1 71 ? -15.566 3.268 19.481 1.00 88.31 71 PRO A N 1
ATOM 520 C CA . PRO A 1 71 ? -15.251 4.603 18.992 1.00 88.31 71 PRO A CA 1
ATOM 521 C C . PRO A 1 71 ? -16.439 5.551 19.199 1.00 88.31 71 PRO A C 1
ATOM 523 O O . PRO A 1 71 ? -17.597 5.140 19.136 1.00 88.31 71 PRO A O 1
ATOM 526 N N . SER A 1 72 ? -16.155 6.839 19.405 1.00 90.88 72 SER A N 1
ATOM 527 C CA . SER A 1 72 ? -17.206 7.860 19.459 1.00 90.88 72 SER A CA 1
ATOM 528 C C . SER A 1 72 ? -17.890 7.966 18.090 1.00 90.88 72 SER A C 1
ATOM 530 O O . SER A 1 72 ? -17.204 8.277 17.111 1.00 90.88 72 SER A O 1
ATOM 532 N N . PRO A 1 73 ? -19.213 7.750 17.986 1.00 92.19 73 PRO A N 1
ATOM 533 C CA . PRO A 1 73 ? -19.920 7.920 16.724 1.00 92.19 73 PRO A CA 1
ATOM 534 C C . PRO A 1 73 ? -20.020 9.401 16.334 1.00 92.19 73 PRO A C 1
ATOM 536 O O . PRO A 1 73 ? -19.963 10.295 17.182 1.00 92.19 73 PRO A O 1
ATOM 539 N N . ALA A 1 74 ? -20.210 9.660 15.039 1.00 94.62 74 ALA A N 1
ATOM 540 C CA . ALA A 1 74 ? -20.609 10.980 14.554 1.00 94.62 74 ALA A CA 1
ATOM 541 C C . ALA A 1 74 ? -22.054 11.316 14.982 1.00 94.62 74 ALA A C 1
ATOM 543 O O . ALA A 1 74 ? -22.829 10.430 15.350 1.00 94.62 74 ALA A O 1
ATOM 544 N N . GLN A 1 75 ? -22.436 12.597 14.924 1.00 95.88 75 GLN A N 1
ATOM 545 C CA . GLN A 1 75 ? -23.785 13.038 15.300 1.00 95.88 75 GLN A CA 1
ATOM 546 C C . GLN A 1 75 ? -24.869 12.289 14.510 1.00 95.88 75 GLN A C 1
ATOM 548 O O . GLN A 1 75 ? -24.798 12.184 13.288 1.00 95.88 75 GLN A O 1
ATOM 553 N N . GLY A 1 76 ? -25.883 11.787 15.221 1.00 95.00 76 GLY A N 1
ATOM 554 C CA . GLY A 1 76 ? -26.992 11.031 14.632 1.00 95.00 76 GLY A CA 1
ATOM 555 C C . GLY A 1 76 ? -26.697 9.554 14.342 1.00 95.00 76 GLY A C 1
ATOM 556 O O . GLY A 1 76 ? -27.579 8.876 13.822 1.00 95.00 76 GLY A O 1
ATOM 557 N N . LEU A 1 77 ? -25.507 9.040 14.683 1.00 94.31 77 LEU A N 1
ATOM 558 C CA . LEU A 1 77 ? -25.133 7.629 14.518 1.00 94.31 77 LEU A CA 1
ATOM 559 C C . LEU A 1 77 ? -24.932 6.926 15.871 1.00 94.31 77 LEU A C 1
ATOM 561 O O . LEU A 1 77 ? -24.638 7.562 16.882 1.00 94.31 77 LEU A O 1
ATOM 565 N N . ALA A 1 78 ? -25.054 5.596 15.873 1.00 91.00 78 ALA A N 1
ATOM 566 C CA . ALA A 1 78 ? -24.771 4.732 17.019 1.00 91.00 78 ALA A CA 1
ATOM 567 C C . ALA A 1 78 ? -23.822 3.597 16.603 1.00 91.00 78 ALA A C 1
ATOM 569 O O . ALA A 1 78 ? -23.926 3.084 15.489 1.00 91.00 78 ALA A O 1
ATOM 570 N N . VAL A 1 79 ? -22.904 3.207 17.492 1.00 86.62 79 VAL A N 1
ATOM 571 C CA . VAL A 1 79 ? -22.029 2.041 17.291 1.00 86.62 79 VAL A CA 1
ATOM 572 C C . VAL A 1 79 ? -22.673 0.822 17.946 1.00 86.62 79 VAL A C 1
ATOM 574 O O . VAL A 1 79 ? -22.978 0.853 19.137 1.00 86.62 79 VAL A O 1
ATOM 577 N N . THR A 1 80 ? -22.861 -0.245 17.175 1.00 80.19 80 THR A N 1
ATOM 578 C CA . THR A 1 80 ? -23.351 -1.550 17.643 1.00 80.19 80 THR A CA 1
ATOM 579 C C . THR A 1 80 ? -22.304 -2.616 17.337 1.00 80.19 80 THR A C 1
ATOM 581 O O . THR A 1 80 ? -21.707 -2.571 16.261 1.00 80.19 80 THR A O 1
ATOM 584 N N . ALA A 1 81 ? -22.065 -3.525 18.285 1.00 67.75 81 ALA A N 1
ATOM 585 C CA . ALA A 1 81 ? -21.117 -4.633 18.149 1.00 67.75 81 ALA A CA 1
ATOM 586 C C . ALA A 1 81 ? -21.710 -5.809 17.363 1.00 67.75 81 ALA A C 1
ATOM 588 O O . ALA A 1 81 ? -22.943 -6.011 17.464 1.00 67.75 81 ALA A O 1
#